Protein AF-A0A1V3JR97-F1 (afdb_monomer)

pLDDT: mean 95.55, std 3.22, range [83.38, 98.19]

Organism: NCBI:txid1907939

Mean predicted aligned error: 2.48 Å

Nearest PDB structures (foldseek):
  2qzg-assembly1_A  TM=5.763E-01  e=6.931E+00  Methanococcus maripaludis S2

Solvent-accessible surface area (backbone atoms onl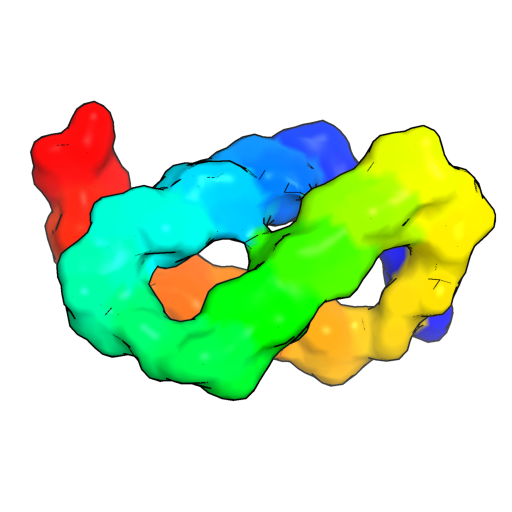y — not comparable to full-atom values): 3729 Å² total; per-residue (Å²): 114,41,66,57,48,74,68,55,34,53,48,32,59,55,53,68,70,44,91,82,63,49,70,71,58,47,50,54,34,50,52,45,41,48,26,52,80,37,99,44,72,41,55,60,64,60,54,51,49,52,56,50,49,51,66,72,43,42,72,62,64,74,76,110

Foldseek 3Di:
DAADDPVLLVLLVLLCPQPPDDPVLVVLSVVNNVSNVPVDDDDVVSVVSSVVSCVVCVVVSVVD

Structure (mmCIF, N/CA/C/O backbone):
data_AF-A0A1V3JR97-F1
#
_entry.id   AF-A0A1V3JR97-F1
#
loop_
_atom_site.group_PDB
_atom_site.id
_atom_site.type_symbol
_atom_site.label_atom_id
_atom_site.label_alt_id
_atom_site.label_comp_id
_atom_site.label_asym_id
_atom_site.label_entity_id
_atom_site.label_seq_id
_atom_site.pdbx_PDB_ins_code
_atom_site.Cartn_x
_atom_site.Cartn_y
_atom_site.Cartn_z
_atom_site.occupancy
_atom_site.B_iso_or_equiv
_atom_site.auth_seq_id
_atom_site.auth_comp_id
_atom_site.auth_asym_id
_atom_site.auth_atom_id
_atom_site.pdbx_PDB_model_num
ATOM 1 N N . MET A 1 1 ? 12.471 -9.552 -5.697 1.00 86.50 1 MET A N 1
ATOM 2 C CA . MET A 1 1 ? 12.425 -8.229 -6.330 1.00 86.50 1 MET A CA 1
ATOM 3 C C . MET A 1 1 ? 11.205 -8.168 -7.230 1.00 86.50 1 MET A C 1
ATOM 5 O O . MET A 1 1 ? 11.013 -9.068 -8.044 1.00 86.50 1 MET A O 1
ATOM 9 N N . TRP A 1 2 ? 10.343 -7.186 -6.994 1.00 92.62 2 TRP A N 1
ATOM 10 C CA . TRP A 1 2 ? 9.025 -6.999 -7.602 1.00 92.62 2 TRP A CA 1
ATOM 11 C C . TRP A 1 2 ? 8.884 -5.547 -8.067 1.00 92.62 2 TRP A C 1
ATOM 13 O O . TRP A 1 2 ? 9.465 -4.646 -7.469 1.00 92.62 2 TRP A O 1
ATOM 23 N N . LYS A 1 3 ? 8.121 -5.325 -9.141 1.00 95.06 3 LYS A N 1
ATOM 24 C CA . LYS A 1 3 ? 7.761 -3.988 -9.623 1.00 95.06 3 LYS A CA 1
ATOM 25 C C . LYS A 1 3 ? 6.260 -3.795 -9.454 1.00 95.06 3 LYS A C 1
ATOM 27 O O . LYS A 1 3 ? 5.518 -4.646 -9.958 1.00 95.06 3 LYS A O 1
ATOM 32 N N . PRO A 1 4 ? 5.813 -2.717 -8.792 1.00 96.38 4 PRO A N 1
ATOM 33 C CA . PRO A 1 4 ? 4.395 -2.445 -8.650 1.00 96.38 4 PRO A CA 1
ATOM 34 C C . PRO A 1 4 ? 3.693 -2.352 -10.001 1.00 96.38 4 PRO A C 1
ATOM 36 O O . PRO A 1 4 ? 4.208 -1.790 -10.967 1.00 96.38 4 PRO A O 1
ATOM 39 N N . THR A 1 5 ? 2.495 -2.913 -10.068 1.00 96.94 5 THR A N 1
ATOM 40 C CA . THR A 1 5 ? 1.576 -2.716 -11.189 1.00 96.94 5 THR A CA 1
ATOM 41 C C . THR A 1 5 ? 0.787 -1.417 -11.020 1.00 96.94 5 THR A C 1
ATOM 43 O O . THR A 1 5 ? 0.710 -0.857 -9.928 1.00 96.94 5 THR A O 1
ATOM 46 N N . ILE A 1 6 ? 0.116 -0.964 -12.084 1.00 97.31 6 ILE A N 1
ATOM 47 C CA . ILE A 1 6 ? -0.789 0.194 -12.004 1.00 97.31 6 ILE A CA 1
ATOM 48 C C . ILE A 1 6 ? -1.914 -0.017 -10.979 1.00 97.31 6 ILE A C 1
ATOM 50 O O . ILE A 1 6 ? -2.298 0.915 -10.280 1.00 97.31 6 ILE A O 1
ATOM 54 N N . SER A 1 7 ? -2.422 -1.246 -10.853 1.00 97.38 7 SER A N 1
ATOM 55 C CA . SER A 1 7 ? -3.458 -1.580 -9.873 1.00 97.38 7 SER A CA 1
ATOM 56 C C . SER A 1 7 ? -2.930 -1.492 -8.441 1.00 97.38 7 SER A C 1
ATOM 58 O O . SER A 1 7 ? -3.620 -0.977 -7.569 1.00 97.38 7 SER A O 1
ATOM 60 N N . GLU A 1 8 ? -1.696 -1.939 -8.203 1.00 97.38 8 GLU A N 1
ATOM 61 C CA . GLU A 1 8 ? -1.038 -1.842 -6.894 1.00 97.38 8 GLU A CA 1
ATOM 62 C C . GLU A 1 8 ? -0.693 -0.382 -6.543 1.00 97.38 8 GLU A C 1
ATOM 64 O O . GLU A 1 8 ? -0.875 0.024 -5.397 1.00 97.38 8 GLU A O 1
ATOM 69 N N . TYR A 1 9 ? -0.311 0.439 -7.529 1.00 97.75 9 TYR A N 1
ATOM 70 C CA . TYR A 1 9 ? -0.169 1.892 -7.368 1.00 97.75 9 TYR A CA 1
ATOM 71 C C . TYR A 1 9 ? -1.491 2.550 -6.939 1.00 97.75 9 TYR A C 1
ATOM 73 O O . TYR A 1 9 ? -1.536 3.295 -5.959 1.00 97.75 9 TYR A O 1
ATOM 81 N N . GLN A 1 10 ? -2.587 2.245 -7.641 1.00 97.81 10 GLN A N 1
ATOM 82 C CA . GLN A 1 10 ? -3.913 2.794 -7.334 1.00 97.81 10 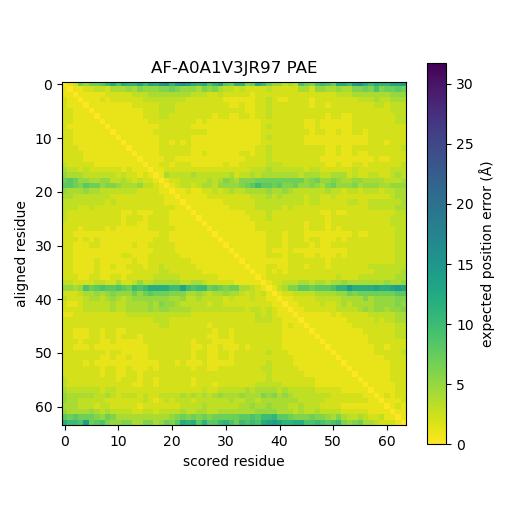GLN A CA 1
ATOM 83 C C . GLN A 1 10 ? -4.418 2.340 -5.961 1.00 97.81 10 GLN A C 1
ATOM 85 O O . GLN A 1 10 ? -5.045 3.113 -5.239 1.00 97.81 10 GLN A O 1
ATOM 90 N N . LEU A 1 11 ? -4.146 1.089 -5.585 1.00 97.75 11 LEU A N 1
ATOM 91 C CA . LEU A 1 11 ? -4.471 0.570 -4.262 1.00 97.75 11 LEU A CA 1
ATOM 92 C C . LEU A 1 11 ? -3.707 1.327 -3.169 1.00 97.75 11 LEU A C 1
ATOM 94 O O . LEU A 1 11 ? -4.319 1.743 -2.187 1.00 97.75 11 LEU A O 1
ATOM 98 N N . ALA A 1 12 ? -2.405 1.561 -3.355 1.00 97.62 12 ALA A N 1
ATOM 99 C CA . ALA A 1 12 ? -1.607 2.345 -2.416 1.00 97.62 12 ALA A CA 1
ATOM 100 C C . ALA A 1 12 ? -2.134 3.783 -2.273 1.00 97.62 12 ALA A C 1
ATOM 102 O O . ALA A 1 12 ? -2.252 4.295 -1.162 1.00 97.62 12 ALA A O 1
ATOM 103 N N . GLU A 1 13 ? -2.533 4.418 -3.378 1.00 97.38 13 GLU A N 1
ATOM 104 C CA . GLU A 1 13 ? -3.146 5.750 -3.362 1.00 97.38 13 GLU A CA 1
ATOM 105 C C . GLU A 1 13 ? -4.475 5.788 -2.591 1.00 97.38 13 GLU A C 1
ATOM 107 O O . GLU A 1 13 ? -4.709 6.708 -1.806 1.00 97.38 13 GLU A O 1
ATOM 112 N N . LYS A 1 14 ? -5.330 4.772 -2.748 1.00 96.75 14 LYS A N 1
ATOM 113 C CA . LYS A 1 14 ? -6.569 4.659 -1.963 1.00 96.75 14 LYS A CA 1
ATOM 114 C C . LYS A 1 14 ? -6.282 4.452 -0.479 1.00 96.75 14 LYS A C 1
ATOM 116 O O . LYS A 1 14 ? -6.869 5.133 0.355 1.00 96.75 14 LYS A O 1
ATOM 121 N N . LEU A 1 15 ? -5.359 3.549 -0.155 1.00 97.44 15 LEU A N 1
ATOM 122 C CA . LEU A 1 15 ? -4.989 3.234 1.223 1.00 97.44 15 LEU A CA 1
ATOM 123 C C . LEU A 1 15 ? -4.403 4.444 1.969 1.00 97.44 15 LEU A C 1
ATOM 125 O O . LEU A 1 15 ? -4.686 4.606 3.149 1.00 97.44 15 LEU A O 1
ATOM 129 N N . LEU A 1 16 ? -3.674 5.338 1.294 1.00 97.00 16 LEU A N 1
ATOM 130 C CA . LEU A 1 16 ? -3.164 6.580 1.898 1.00 97.00 16 LEU A CA 1
ATOM 131 C C . LEU A 1 16 ? -4.265 7.546 2.372 1.00 97.00 16 LEU A C 1
ATOM 133 O O . LEU A 1 16 ? -3.996 8.415 3.196 1.00 97.00 16 LEU A O 1
ATOM 137 N N . ASN A 1 17 ? -5.497 7.402 1.879 1.00 95.31 17 ASN A N 1
ATOM 138 C CA . ASN A 1 17 ? -6.638 8.224 2.289 1.00 95.31 17 ASN A CA 1
ATOM 139 C C . ASN A 1 17 ? -7.445 7.607 3.451 1.00 95.31 17 ASN A C 1
ATOM 141 O O . ASN A 1 17 ? -8.426 8.197 3.904 1.00 95.31 17 ASN A O 1
ATOM 145 N N . VAL A 1 18 ? -7.049 6.432 3.949 1.00 94.50 18 VAL A N 1
ATOM 146 C CA . VAL A 1 18 ? -7.663 5.780 5.114 1.00 94.50 18 VAL A CA 1
ATOM 147 C C . VAL A 1 18 ? -7.370 6.591 6.378 1.00 94.50 18 VAL A C 1
ATOM 149 O O . VAL A 1 18 ? -6.224 6.928 6.665 1.00 94.50 18 VAL A O 1
ATOM 152 N N . HIS A 1 19 ? -8.395 6.854 7.193 1.00 88.38 19 HIS A N 1
ATOM 153 C CA . HIS A 1 19 ? -8.271 7.741 8.358 1.00 88.38 19 HIS A CA 1
ATOM 154 C C . HIS A 1 19 ? -7.305 7.219 9.438 1.00 88.38 19 HIS A C 1
ATOM 156 O O . HIS A 1 19 ? -6.660 8.001 10.131 1.00 88.38 19 HIS A O 1
ATOM 162 N N . ALA A 1 20 ? -7.215 5.897 9.593 1.00 91.00 20 ALA A N 1
ATOM 163 C CA . ALA A 1 20 ? -6.461 5.238 10.661 1.00 91.00 20 ALA A CA 1
ATOM 164 C C . ALA A 1 20 ? -5.061 4.753 10.238 1.00 91.00 20 ALA A C 1
ATOM 166 O O . ALA A 1 20 ? -4.476 3.925 10.940 1.00 91.00 20 ALA A O 1
ATOM 167 N N . ILE A 1 21 ? -4.543 5.208 9.092 1.00 93.88 21 ILE A N 1
ATOM 168 C CA . ILE A 1 21 ? -3.251 4.737 8.596 1.00 93.88 21 ILE A CA 1
ATOM 169 C C . ILE A 1 21 ? -2.101 5.208 9.494 1.00 93.88 21 ILE A C 1
ATOM 171 O O . ILE A 1 21 ? -2.030 6.372 9.892 1.00 93.88 21 ILE A O 1
ATOM 175 N N . SER A 1 22 ? -1.203 4.290 9.852 1.00 96.31 22 SER A N 1
ATOM 176 C CA . SER A 1 22 ? -0.031 4.635 10.661 1.00 96.31 22 SER A CA 1
ATOM 177 C C . SER A 1 22 ? 1.091 5.247 9.806 1.00 96.31 22 SER A C 1
ATOM 179 O O . SER A 1 22 ? 1.136 5.001 8.599 1.00 96.31 22 SER A O 1
ATOM 181 N N . PRO A 1 23 ? 2.040 5.991 10.410 1.00 96.62 23 PRO A N 1
ATOM 182 C CA . PRO A 1 23 ? 3.178 6.550 9.678 1.00 96.62 23 PRO A CA 1
ATOM 183 C C . PRO A 1 23 ? 3.989 5.492 8.920 1.00 96.62 23 PRO A C 1
ATOM 185 O O . PRO A 1 23 ? 4.243 5.658 7.737 1.00 96.62 23 PRO A O 1
ATOM 188 N N . THR A 1 24 ? 4.303 4.361 9.559 1.00 95.75 24 THR A N 1
ATOM 189 C CA . THR A 1 24 ? 5.074 3.278 8.925 1.00 95.75 24 THR A CA 1
ATOM 190 C C . THR A 1 24 ? 4.333 2.652 7.745 1.00 95.75 24 THR A C 1
ATOM 192 O O . THR A 1 24 ? 4.936 2.388 6.714 1.00 95.75 24 THR A O 1
ATOM 195 N N . GLU A 1 25 ? 3.018 2.447 7.864 1.00 97.44 25 GLU A N 1
ATOM 196 C CA . GLU A 1 25 ? 2.208 1.956 6.743 1.00 97.44 25 GLU A CA 1
ATOM 197 C C . GLU A 1 25 ? 2.196 2.969 5.595 1.00 97.44 25 GLU A C 1
ATOM 199 O O . GLU A 1 25 ? 2.346 2.591 4.438 1.00 97.44 25 GLU A O 1
ATOM 204 N N . SER A 1 26 ? 2.063 4.259 5.911 1.00 97.38 26 SER A N 1
ATOM 205 C CA . SER A 1 26 ? 2.117 5.331 4.919 1.00 97.38 26 SER A CA 1
ATOM 206 C C . SER A 1 26 ? 3.465 5.380 4.197 1.00 97.38 26 SER A C 1
ATOM 208 O O . SER A 1 26 ? 3.473 5.581 2.984 1.00 97.38 26 SER A O 1
ATOM 210 N N . ASP A 1 27 ? 4.580 5.181 4.903 1.00 97.69 27 ASP A N 1
ATOM 211 C CA . ASP A 1 27 ? 5.920 5.137 4.306 1.00 97.69 27 ASP A CA 1
ATOM 212 C C . ASP A 1 27 ? 6.022 3.996 3.281 1.00 97.69 27 ASP A C 1
ATOM 214 O O . ASP A 1 27 ? 6.365 4.250 2.124 1.00 97.69 27 ASP A O 1
ATOM 218 N N . THR A 1 28 ? 5.600 2.775 3.644 1.00 96.81 28 THR A N 1
ATOM 219 C CA . THR A 1 28 ? 5.545 1.632 2.711 1.00 96.81 28 THR A CA 1
ATOM 220 C C . THR A 1 28 ? 4.708 1.961 1.467 1.00 96.81 28 THR A C 1
ATOM 222 O O . THR A 1 28 ? 5.105 1.659 0.339 1.00 96.81 28 THR A O 1
ATOM 225 N N . LEU A 1 29 ? 3.542 2.596 1.631 1.00 98.00 29 LEU A N 1
ATOM 226 C CA . LEU A 1 29 ? 2.683 2.951 0.496 1.00 98.00 29 LEU A CA 1
ATOM 227 C C . LEU A 1 29 ? 3.315 4.014 -0.410 1.00 98.00 29 LEU A C 1
ATOM 229 O O . LEU A 1 29 ? 3.182 3.929 -1.634 1.00 98.00 29 LEU A O 1
ATOM 233 N N . TYR A 1 30 ? 4.016 4.998 0.158 1.00 98.12 30 TYR A N 1
ATOM 234 C CA . TYR A 1 30 ? 4.750 5.986 -0.630 1.00 98.12 30 TYR A CA 1
ATOM 235 C C . TYR A 1 30 ? 5.911 5.360 -1.404 1.00 98.12 30 TYR A C 1
ATOM 237 O O . TYR A 1 30 ? 6.104 5.708 -2.568 1.00 98.12 30 TYR A O 1
ATOM 245 N N . GLU A 1 31 ? 6.637 4.407 -0.818 1.00 96.94 31 GLU A N 1
ATOM 246 C CA . GLU A 1 31 ? 7.688 3.661 -1.521 1.00 96.94 31 GLU A CA 1
ATOM 247 C C . GLU A 1 31 ? 7.126 2.871 -2.709 1.00 96.94 31 GLU A C 1
ATOM 249 O O . GLU A 1 31 ? 7.705 2.889 -3.797 1.00 96.94 31 GLU A O 1
ATOM 254 N N . ILE A 1 32 ? 5.958 2.241 -2.542 1.00 97.44 32 ILE A N 1
ATOM 255 C CA . ILE A 1 32 ? 5.251 1.541 -3.627 1.00 97.44 32 ILE A CA 1
ATOM 256 C C . ILE A 1 32 ? 4.866 2.509 -4.746 1.00 97.44 32 ILE A C 1
ATOM 258 O O . ILE A 1 32 ? 5.083 2.204 -5.920 1.00 97.44 32 ILE A O 1
ATOM 262 N N . LYS A 1 33 ? 4.334 3.690 -4.408 1.00 97.62 33 LYS A N 1
ATOM 263 C CA . LYS A 1 33 ? 4.028 4.715 -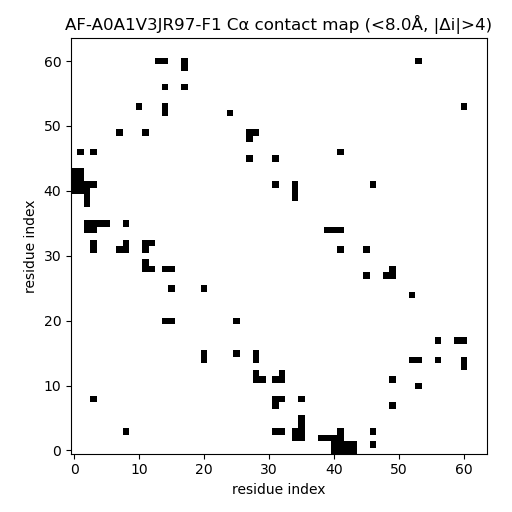5.413 1.00 97.62 33 LYS A CA 1
ATOM 264 C C . LYS A 1 33 ? 5.285 5.164 -6.155 1.00 97.62 33 LYS A C 1
ATOM 266 O O . LYS A 1 33 ? 5.304 5.169 -7.385 1.00 97.62 33 LYS A O 1
ATOM 271 N N . TYR A 1 34 ? 6.346 5.465 -5.412 1.00 97.56 34 TYR A N 1
ATOM 272 C CA . TYR A 1 34 ? 7.619 5.899 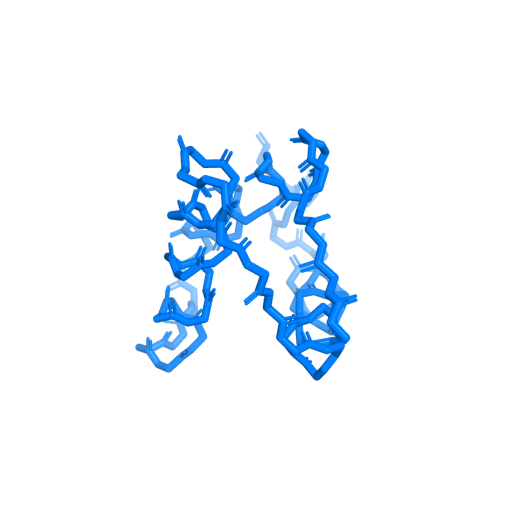-5.970 1.00 97.56 34 TYR A CA 1
ATOM 273 C C . TYR A 1 34 ? 8.219 4.854 -6.921 1.00 97.56 34 TYR A C 1
ATOM 275 O O . TYR A 1 34 ? 8.687 5.214 -7.999 1.00 97.56 34 TYR A O 1
ATOM 283 N N . ALA A 1 35 ? 8.167 3.568 -6.563 1.00 96.88 35 ALA A N 1
ATOM 284 C CA . ALA A 1 35 ? 8.685 2.467 -7.377 1.00 96.88 35 ALA A CA 1
ATOM 285 C C . ALA A 1 35 ? 7.820 2.116 -8.602 1.00 96.88 35 ALA A C 1
ATOM 287 O O . ALA A 1 35 ? 8.271 1.396 -9.491 1.00 96.88 35 ALA A O 1
ATOM 288 N N . TYR A 1 36 ? 6.577 2.595 -8.669 1.00 96.81 36 TYR A N 1
ATOM 289 C CA . TYR A 1 36 ? 5.798 2.557 -9.907 1.00 96.81 36 TYR A CA 1
ATOM 290 C C . TYR A 1 36 ? 6.213 3.691 -10.857 1.00 96.81 36 TYR A C 1
ATOM 292 O O . TYR A 1 36 ? 6.408 3.469 -12.052 1.00 96.81 36 TYR A O 1
ATOM 300 N N . GLU A 1 37 ? 6.362 4.907 -10.325 1.00 96.81 37 GLU A N 1
ATOM 301 C CA . GLU A 1 37 ? 6.716 6.113 -11.091 1.00 96.81 37 GLU A CA 1
ATOM 302 C C . GLU A 1 37 ? 8.174 6.105 -11.572 1.00 96.81 37 GLU A C 1
ATOM 304 O O . GLU A 1 37 ? 8.502 6.658 -12.623 1.00 96.81 37 GLU A O 1
ATOM 309 N N . ASN A 1 38 ? 9.049 5.452 -10.812 1.00 95.81 38 ASN A N 1
ATOM 310 C CA . ASN A 1 38 ? 10.468 5.294 -11.090 1.00 95.81 38 ASN A CA 1
ATOM 311 C C . ASN A 1 38 ? 10.743 3.794 -1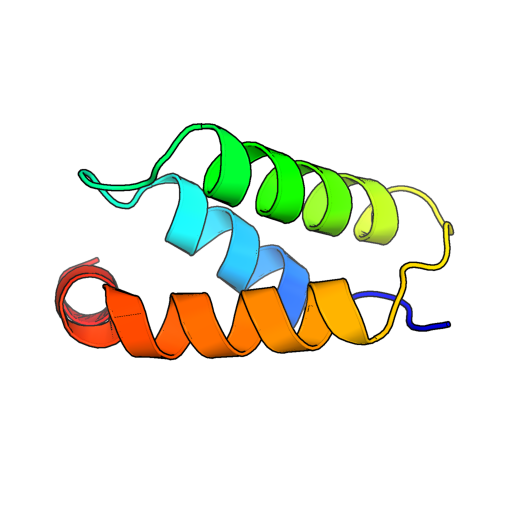1.206 1.00 95.81 38 ASN A C 1
ATOM 313 O O . ASN A 1 38 ? 10.269 3.064 -10.349 1.00 95.81 38 ASN A O 1
ATOM 317 N N . PRO A 1 39 ? 11.510 3.300 -12.196 1.00 83.38 39 PRO A N 1
ATOM 318 C CA . PRO A 1 39 ? 11.665 1.867 -12.489 1.00 83.38 39 PRO A CA 1
ATOM 319 C C . PRO A 1 39 ? 12.558 1.123 -11.472 1.00 83.38 39 PRO A C 1
ATOM 321 O O . PRO A 1 39 ? 13.501 0.421 -11.842 1.00 83.38 39 PRO A O 1
ATOM 324 N N . VAL A 1 40 ? 12.257 1.287 -10.188 1.00 93.38 40 VAL A N 1
ATOM 325 C CA . VAL A 1 40 ? 12.925 0.709 -9.028 1.00 93.38 40 VAL A CA 1
ATOM 326 C C . VAL A 1 40 ? 12.212 -0.582 -8.651 1.00 93.38 40 VAL A C 1
ATOM 328 O O . VAL A 1 40 ? 10.996 -0.711 -8.770 1.00 93.38 40 VAL A O 1
ATOM 331 N N . GLU A 1 41 ? 12.986 -1.570 -8.223 1.00 94.25 41 GLU A N 1
ATOM 332 C CA . GLU A 1 41 ? 12.445 -2.830 -7.732 1.00 94.25 41 GLU A CA 1
ATOM 333 C C . GLU A 1 41 ? 12.331 -2.797 -6.211 1.00 94.25 41 GLU A C 1
ATOM 335 O O . GLU A 1 41 ? 13.238 -2.335 -5.522 1.00 94.25 41 GLU A O 1
ATOM 340 N N . LEU A 1 42 ? 11.227 -3.334 -5.707 1.00 94.75 42 LEU A N 1
ATOM 341 C CA . LEU A 1 42 ? 10.920 -3.471 -4.290 1.00 94.75 42 LEU A CA 1
ATOM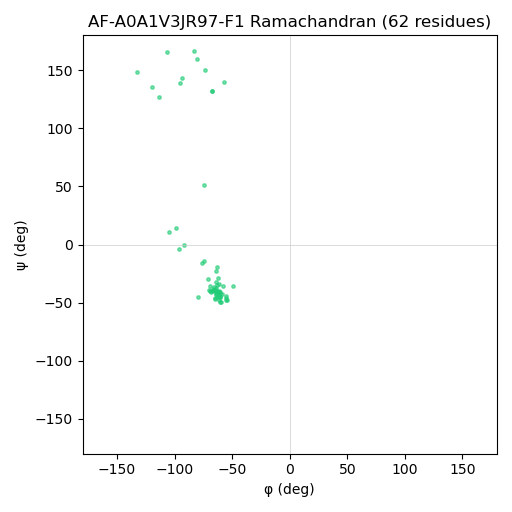 342 C C . LEU A 1 42 ? 11.047 -4.922 -3.826 1.00 94.75 42 LEU A C 1
ATOM 344 O O . LEU A 1 42 ? 11.107 -5.865 -4.630 1.00 94.75 42 LEU A O 1
ATOM 348 N N . ASP A 1 43 ? 11.074 -5.111 -2.510 1.00 95.19 43 ASP A N 1
ATOM 349 C CA . ASP A 1 43 ? 11.026 -6.434 -1.904 1.00 95.19 43 ASP A CA 1
ATOM 350 C C . ASP A 1 43 ? 9.610 -7.031 -2.011 1.00 95.19 43 ASP A C 1
ATOM 352 O O . ASP A 1 43 ? 8.593 -6.334 -2.007 1.00 95.19 43 ASP A O 1
ATOM 356 N N . TRP A 1 44 ? 9.529 -8.360 -2.087 1.00 95.75 44 TRP A N 1
ATOM 357 C CA . TRP A 1 44 ? 8.250 -9.066 -2.025 1.00 95.75 44 TRP A CA 1
ATOM 358 C C . TRP A 1 44 ? 7.550 -8.889 -0.669 1.00 95.75 44 TRP A C 1
ATOM 360 O O . TRP A 1 44 ? 6.325 -9.003 -0.614 1.00 95.75 44 TRP A O 1
ATOM 370 N N . LEU A 1 45 ? 8.290 -8.570 0.399 1.00 95.75 45 LEU A N 1
ATOM 371 C CA . LEU A 1 45 ? 7.739 -8.202 1.701 1.00 95.75 45 LEU A CA 1
ATOM 372 C C . LEU A 1 45 ? 6.855 -6.950 1.608 1.00 95.75 45 LEU A C 1
ATOM 374 O O . LEU A 1 45 ? 5.729 -6.985 2.090 1.00 95.75 45 LEU A O 1
ATOM 378 N N . GLN A 1 46 ? 7.293 -5.905 0.898 1.00 95.38 46 GLN A N 1
ATOM 379 C CA . GLN A 1 46 ? 6.492 -4.687 0.695 1.00 95.38 46 GLN A CA 1
ATOM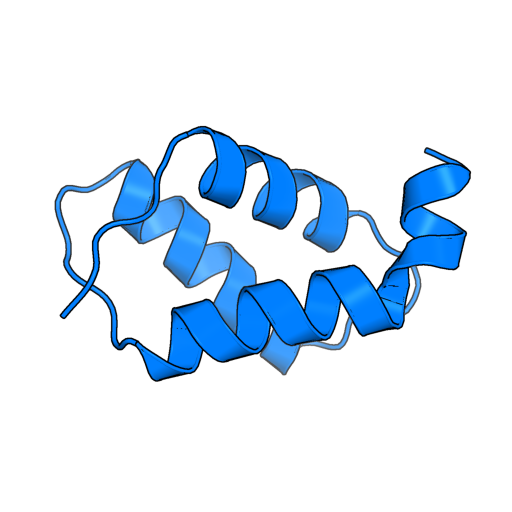 380 C C . GLN A 1 46 ? 5.207 -4.988 -0.091 1.00 95.38 46 GLN A C 1
ATOM 382 O O . GLN A 1 46 ? 4.140 -4.449 0.203 1.00 95.38 46 GLN A O 1
ATOM 387 N N . ARG A 1 47 ? 5.262 -5.926 -1.048 1.00 96.56 47 ARG A N 1
ATOM 388 C CA . ARG A 1 47 ? 4.049 -6.409 -1.722 1.00 96.56 47 ARG A CA 1
ATOM 389 C C . ARG A 1 47 ? 3.107 -7.132 -0.758 1.00 96.56 47 ARG A C 1
ATOM 391 O O . ARG A 1 47 ? 1.896 -6.950 -0.838 1.00 96.56 47 ARG A O 1
ATOM 398 N N . ALA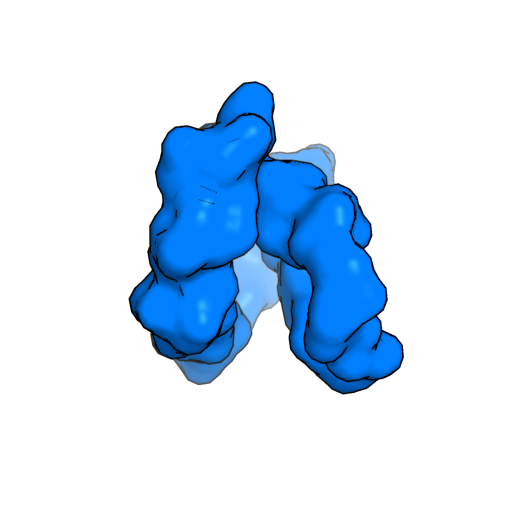 A 1 48 ? 3.638 -7.979 0.122 1.00 97.19 48 ALA A N 1
ATOM 399 C CA . ALA A 1 48 ? 2.832 -8.681 1.118 1.00 97.19 48 ALA A CA 1
ATOM 400 C C . ALA A 1 48 ? 2.186 -7.702 2.113 1.00 97.19 48 ALA A C 1
ATOM 402 O O . ALA A 1 48 ? 1.014 -7.870 2.448 1.00 97.19 48 ALA A O 1
ATOM 403 N N . GLU A 1 49 ? 2.911 -6.655 2.515 1.00 97.38 49 GLU A N 1
ATOM 404 C CA . GLU A 1 49 ? 2.387 -5.561 3.336 1.00 97.38 49 GLU A CA 1
ATOM 405 C C . GLU A 1 49 ? 1.231 -4.837 2.638 1.00 97.38 49 GLU A C 1
ATOM 407 O O . GLU A 1 49 ? 0.180 -4.663 3.250 1.00 97.38 49 GLU A O 1
ATOM 412 N N . LEU A 1 50 ? 1.350 -4.516 1.344 1.00 97.94 50 LEU A N 1
ATOM 413 C CA . LEU A 1 50 ? 0.258 -3.909 0.572 1.00 97.94 50 LEU A CA 1
ATOM 414 C C . LEU A 1 50 ? -1.029 -4.751 0.615 1.00 97.94 50 LEU A C 1
ATOM 416 O O . LEU A 1 50 ? -2.107 -4.226 0.893 1.00 97.94 50 LEU A O 1
ATOM 420 N N . MET A 1 51 ? -0.915 -6.063 0.386 1.00 97.94 51 MET A N 1
ATOM 421 C CA . MET A 1 51 ? -2.063 -6.985 0.424 1.00 97.94 51 MET A CA 1
ATOM 422 C C . MET A 1 51 ? -2.648 -7.103 1.841 1.00 97.94 51 MET A C 1
ATOM 424 O O . MET A 1 51 ? -3.863 -7.204 2.023 1.00 97.94 51 MET A O 1
ATOM 428 N N . ALA A 1 52 ? -1.793 -7.078 2.868 1.00 98.19 52 ALA A N 1
ATOM 429 C CA . ALA A 1 52 ? -2.233 -7.091 4.257 1.00 98.19 52 ALA A CA 1
ATOM 430 C C . ALA A 1 52 ? -2.994 -5.807 4.623 1.00 98.19 52 ALA A C 1
ATOM 432 O O . ALA A 1 52 ? -4.008 -5.881 5.318 1.00 98.19 52 ALA A O 1
ATOM 433 N N . LEU A 1 53 ? -2.551 -4.648 4.127 1.00 98.06 53 LEU A N 1
ATOM 434 C CA . LEU A 1 53 ? -3.209 -3.360 4.345 1.00 98.06 53 LEU A CA 1
ATOM 435 C C . LEU A 1 53 ? -4.555 -3.267 3.628 1.00 98.06 53 LEU A C 1
ATOM 437 O O . LEU A 1 53 ? -5.523 -2.806 4.234 1.00 98.06 53 LEU A O 1
ATOM 441 N N . GLU A 1 54 ? -4.651 -3.771 2.395 1.00 97.69 54 GLU A N 1
ATOM 442 C CA . GLU A 1 54 ? -5.929 -3.902 1.684 1.00 97.69 54 GLU A CA 1
ATOM 443 C C . GLU A 1 54 ? -6.943 -4.691 2.518 1.00 97.69 54 GLU A C 1
ATOM 445 O O . GLU A 1 54 ? -8.066 -4.238 2.741 1.00 97.69 54 GLU A O 1
ATOM 450 N N . GLN A 1 55 ? -6.532 -5.839 3.063 1.00 98.00 55 GLN A N 1
ATOM 451 C CA . GLN A 1 55 ? -7.412 -6.655 3.892 1.00 98.00 55 GLN A CA 1
ATOM 452 C C . GLN A 1 55 ? -7.735 -5.995 5.241 1.00 98.00 55 GLN A C 1
ATOM 454 O O . GLN A 1 55 ? -8.880 -6.062 5.697 1.00 98.00 55 GLN A O 1
ATOM 459 N N . LYS A 1 56 ? -6.749 -5.354 5.881 1.00 97.50 56 L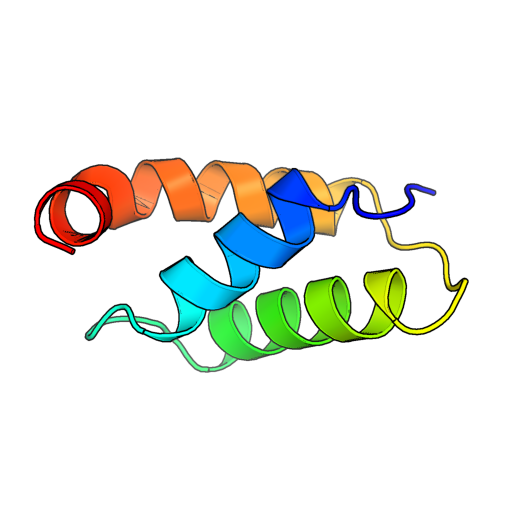YS A N 1
ATOM 460 C CA . LYS A 1 56 ? -6.909 -4.648 7.162 1.00 97.50 56 LYS A CA 1
ATOM 461 C C . LYS A 1 56 ? -7.934 -3.519 7.051 1.00 97.50 56 LYS A C 1
ATOM 463 O O . LYS A 1 56 ? -8.768 -3.363 7.941 1.00 97.50 56 LYS A O 1
ATOM 468 N N . TYR A 1 57 ? -7.888 -2.757 5.959 1.00 97.06 57 TYR A N 1
ATOM 469 C CA . TYR A 1 57 ? -8.711 -1.565 5.756 1.00 97.06 57 TYR A CA 1
ATOM 470 C C . TYR A 1 57 ? -9.873 -1.762 4.777 1.00 97.06 57 TYR A C 1
ATOM 472 O O . TYR A 1 57 ? -10.548 -0.789 4.446 1.00 97.06 57 TYR A O 1
ATOM 480 N N . LYS A 1 58 ? -10.184 -3.004 4.376 1.00 96.12 58 LYS A N 1
ATOM 481 C CA . LYS A 1 58 ? -11.249 -3.315 3.402 1.00 96.12 58 LYS A CA 1
ATOM 482 C C . LYS A 1 58 ? -12.590 -2.637 3.712 1.00 96.12 58 LYS A C 1
ATOM 484 O O . LYS A 1 58 ? -13.317 -2.285 2.794 1.00 96.12 58 LYS A O 1
ATOM 489 N N . GLY A 1 59 ? -12.931 -2.491 4.998 1.00 94.62 59 GLY A N 1
ATOM 490 C CA . GLY A 1 59 ? -14.173 -1.845 5.432 1.00 94.62 59 GLY A CA 1
ATOM 491 C C . GLY A 1 59 ? -14.213 -0.366 5.058 1.00 94.62 59 GLY A C 1
ATOM 492 O O . GLY A 1 59 ? -15.178 0.073 4.454 1.00 94.62 59 GLY A O 1
ATOM 493 N N . GLN A 1 60 ? -13.128 0.365 5.326 1.00 94.00 60 GLN A N 1
ATOM 494 C CA . GLN A 1 60 ? -13.013 1.779 4.957 1.00 94.00 60 GLN A CA 1
ATOM 495 C C . GLN A 1 60 ? -12.878 1.948 3.440 1.00 94.00 60 GLN A C 1
ATOM 497 O O . GLN A 1 60 ? -13.500 2.830 2.866 1.00 94.00 60 GLN A O 1
ATOM 502 N N . LEU A 1 61 ? -12.134 1.060 2.770 1.00 93.12 61 LEU A N 1
ATOM 503 C CA . LEU A 1 61 ? -12.011 1.076 1.308 1.00 93.12 61 LEU A CA 1
ATOM 504 C C . LEU A 1 61 ? -13.349 0.852 0.587 1.00 93.12 61 LEU A C 1
ATOM 506 O O . LEU A 1 61 ? -13.506 1.318 -0.535 1.00 93.12 61 LEU A O 1
ATOM 510 N N . ALA A 1 62 ? -14.293 0.128 1.195 1.00 91.94 62 ALA A N 1
ATOM 511 C CA . ALA A 1 62 ? -15.624 -0.090 0.630 1.00 91.94 62 ALA A CA 1
ATOM 512 C C . ALA A 1 62 ? -16.550 1.135 0.759 1.00 91.94 62 ALA A C 1
ATOM 514 O O . ALA A 1 62 ? -17.584 1.181 0.096 1.00 91.94 62 ALA A O 1
ATOM 515 N N . GLU A 1 63 ? -16.198 2.096 1.615 1.00 87.56 63 GLU A N 1
ATOM 516 C CA . GLU A 1 63 ? -16.962 3.324 1.872 1.00 87.56 63 GLU A CA 1
ATOM 517 C C . GLU A 1 63 ? -16.452 4.529 1.054 1.00 87.56 63 GLU A C 1
ATOM 519 O O . GLU A 1 63 ? -17.054 5.602 1.117 1.00 87.56 63 GLU A O 1
ATOM 524 N N . MET A 1 64 ? -15.365 4.351 0.291 1.00 84.69 64 MET A N 1
ATOM 525 C CA . MET A 1 64 ? -14.717 5.357 -0.567 1.00 84.69 64 MET A CA 1
ATOM 526 C C . MET A 1 64 ? -15.132 5.232 -2.034 1.00 84.69 64 MET A C 1
ATOM 528 O O . MET A 1 64 ? -15.349 6.291 -2.664 1.00 84.69 64 MET A O 1
#

Radius of gyration: 10.98 Å; Cα contacts (8 Å, |Δi|>4): 63; chains: 1; bounding box: 30×17×23 Å

Sequence (64 aa):
MWKPTISEYQLAEKLLNVHAISPTESDTLYEIKYAYENPVELDWLQRAELMALEQKYKGQLAEM

Secondary structure (DSSP, 8-state):
-B---HHHHHHHHHHTT-TT--HHHHHHHHHHHHHHHS---B-HHHHHHHHHHHHHHHHHHTT-